Protein AF-A0A819J012-F1 (afdb_monomer_lite)

Structure (mmCIF, N/CA/C/O backbone):
data_AF-A0A819J012-F1
#
_entry.id   AF-A0A819J012-F1
#
loop_
_atom_site.group_PDB
_atom_site.id
_atom_site.type_symbol
_atom_site.label_atom_id
_atom_site.label_alt_id
_atom_site.label_comp_id
_atom_site.label_asym_id
_atom_site.label_entity_id
_atom_site.label_seq_id
_atom_site.pdbx_PDB_ins_code
_atom_site.Cartn_x
_atom_site.Cartn_y
_atom_site.Cartn_z
_atom_site.occupancy
_atom_site.B_iso_or_equiv
_atom_site.auth_seq_id
_atom_site.auth_comp_id
_atom_site.auth_asym_id
_atom_site.auth_atom_id
_atom_site.pdbx_PDB_model_num
ATOM 1 N N . MET A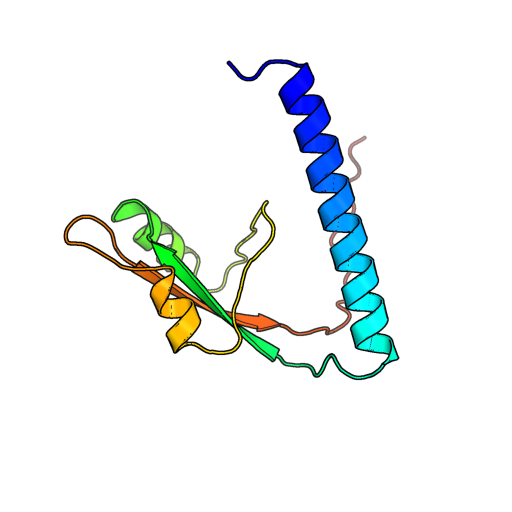 1 1 ? 21.074 18.558 5.526 1.00 52.09 1 MET A N 1
ATOM 2 C CA . MET A 1 1 ? 21.021 17.887 6.840 1.00 52.09 1 MET A CA 1
ATOM 3 C C . MET A 1 1 ? 19.678 18.272 7.429 1.00 52.09 1 MET A C 1
ATOM 5 O O . MET A 1 1 ? 19.432 19.466 7.501 1.00 52.09 1 MET A O 1
ATOM 9 N N . LEU A 1 2 ? 18.777 17.315 7.673 1.00 66.75 2 LEU A N 1
ATOM 10 C CA . LEU A 1 2 ? 17.500 17.604 8.340 1.00 66.75 2 LEU A CA 1
ATOM 11 C C . LEU A 1 2 ? 17.818 18.135 9.741 1.00 66.75 2 LEU A C 1
ATOM 13 O O . LEU A 1 2 ? 18.657 17.545 10.425 1.00 66.75 2 LEU A O 1
ATOM 17 N N . ASP A 1 3 ? 17.226 19.262 10.121 1.00 82.12 3 ASP A N 1
ATOM 18 C CA . ASP A 1 3 ? 17.375 19.792 11.473 1.00 82.12 3 ASP A CA 1
ATOM 19 C C . ASP A 1 3 ? 16.603 18.917 12.480 1.00 82.12 3 ASP A C 1
ATOM 21 O O . ASP A 1 3 ? 15.734 18.114 12.121 1.00 82.12 3 ASP A O 1
ATOM 25 N N . SER A 1 4 ? 16.986 19.005 13.755 1.00 75.69 4 SER A N 1
ATOM 26 C CA . SER A 1 4 ? 16.383 18.184 14.811 1.00 75.69 4 SER A CA 1
ATOM 27 C C . SER A 1 4 ? 14.887 18.466 14.970 1.00 75.69 4 SER A C 1
ATOM 29 O O . SER A 1 4 ? 14.129 17.554 15.298 1.00 75.69 4 SER A O 1
ATOM 31 N N . ASP A 1 5 ? 14.463 19.701 14.716 1.00 77.25 5 ASP A N 1
ATOM 32 C CA . ASP A 1 5 ? 13.079 20.138 14.888 1.00 77.25 5 ASP A CA 1
ATOM 33 C C . ASP A 1 5 ? 12.176 19.522 13.806 1.00 77.25 5 ASP A C 1
ATOM 35 O O . ASP A 1 5 ? 11.144 18.932 14.122 1.00 77.25 5 ASP A O 1
ATOM 39 N N . THR A 1 6 ? 12.634 19.488 12.552 1.00 79.75 6 THR A N 1
ATOM 40 C CA . THR A 1 6 ? 11.967 18.823 11.423 1.00 79.75 6 THR A CA 1
ATOM 41 C C . THR A 1 6 ? 11.809 17.325 11.682 1.00 79.75 6 THR A C 1
ATOM 43 O O . THR A 1 6 ? 10.784 16.735 11.341 1.00 79.75 6 THR A O 1
ATOM 46 N N . ILE A 1 7 ? 12.801 16.676 12.305 1.00 80.31 7 ILE A N 1
ATOM 47 C CA . ILE A 1 7 ? 12.710 15.248 12.658 1.00 80.31 7 ILE A CA 1
ATOM 48 C C . ILE A 1 7 ? 11.613 15.017 13.708 1.00 80.31 7 ILE A C 1
ATOM 50 O O . ILE A 1 7 ? 10.849 14.053 13.597 1.00 80.31 7 ILE A O 1
ATOM 54 N N . VAL A 1 8 ? 11.513 15.893 14.711 1.00 80.94 8 VAL A N 1
ATOM 55 C CA . VAL A 1 8 ? 10.495 15.807 15.772 1.00 80.94 8 VAL A CA 1
ATOM 56 C C . VAL A 1 8 ? 9.089 16.064 15.221 1.00 80.94 8 VAL A C 1
ATOM 58 O O . VAL A 1 8 ? 8.148 15.332 15.555 1.00 80.94 8 VAL A O 1
ATOM 61 N N . GLU A 1 9 ? 8.935 17.048 14.338 1.00 85.25 9 GLU A N 1
ATOM 62 C CA . GLU A 1 9 ? 7.667 17.329 13.659 1.00 85.25 9 GLU A CA 1
ATOM 63 C C . GLU A 1 9 ? 7.238 16.157 12.772 1.00 85.25 9 GLU A C 1
ATOM 65 O O . GLU A 1 9 ? 6.099 15.691 12.859 1.00 85.25 9 GLU A O 1
ATOM 70 N N . PHE A 1 10 ? 8.164 15.596 11.989 1.00 87.44 10 PHE A N 1
ATOM 71 C CA . PHE A 1 10 ? 7.878 14.447 11.134 1.00 87.44 10 PHE A CA 1
ATOM 72 C C . PHE A 1 10 ? 7.483 13.208 11.945 1.00 87.44 10 PHE A C 1
ATOM 74 O O . PHE A 1 10 ? 6.549 12.493 11.576 1.00 87.44 10 PHE A O 1
ATOM 81 N N . HIS A 1 11 ? 8.141 12.964 13.082 1.00 88.94 11 HIS A N 1
ATOM 82 C CA . HIS A 1 11 ? 7.753 11.889 13.996 1.00 88.94 11 HIS A CA 1
ATOM 83 C C . HIS A 1 11 ? 6.310 12.057 14.487 1.00 88.94 11 HIS A C 1
ATOM 85 O O . HIS A 1 11 ? 5.522 11.106 14.449 1.00 88.94 11 HIS A O 1
ATOM 91 N N . SER A 1 12 ? 5.963 13.268 14.923 1.00 91.25 12 SER A N 1
ATOM 92 C CA . SER A 1 12 ? 4.620 13.590 15.409 1.00 91.25 12 SER A CA 1
ATOM 93 C C . SER A 1 12 ? 3.575 13.392 14.311 1.00 91.25 12 SER A C 1
ATOM 95 O O . SER A 1 12 ? 2.551 12.753 14.549 1.00 91.25 12 SER A O 1
ATOM 97 N N . PHE A 1 13 ? 3.881 13.832 13.090 1.00 93.25 13 PHE A N 1
ATOM 98 C CA . PHE A 1 13 ? 3.032 13.639 11.918 1.00 93.25 13 PHE A CA 1
ATOM 99 C C . PHE A 1 13 ? 2.805 12.156 11.587 1.00 93.25 13 PHE A C 1
ATOM 101 O O . PHE A 1 13 ? 1.666 11.717 11.442 1.00 93.25 13 PHE A O 1
ATOM 108 N N . VAL A 1 14 ? 3.866 11.343 11.525 1.00 93.62 14 VAL A N 1
ATOM 109 C CA . VAL A 1 14 ? 3.748 9.898 11.247 1.00 93.62 14 VAL A CA 1
ATOM 110 C C . VAL A 1 14 ? 2.904 9.194 12.314 1.00 93.62 14 VAL A C 1
ATOM 112 O O . VAL A 1 14 ? 2.092 8.322 11.990 1.00 93.62 14 VAL A O 1
ATOM 115 N N . LYS A 1 15 ? 3.070 9.573 13.587 1.00 94.88 15 LYS A N 1
ATOM 116 C CA . LYS A 1 15 ? 2.279 9.030 14.698 1.00 94.88 15 LYS A CA 1
ATOM 117 C C . LYS A 1 15 ? 0.798 9.388 14.568 1.00 94.88 15 LYS A C 1
ATOM 119 O O . LYS A 1 15 ? -0.049 8.525 14.811 1.00 94.88 15 LYS A O 1
ATOM 124 N N . ASP A 1 16 ? 0.499 10.624 14.190 1.00 96.38 16 ASP A N 1
ATOM 125 C CA . ASP A 1 16 ? -0.866 11.101 13.992 1.00 96.38 16 ASP A CA 1
ATOM 126 C C . ASP A 1 16 ? -1.553 10.367 12.828 1.00 96.38 16 ASP A C 1
ATOM 128 O O . ASP A 1 16 ? -2.585 9.726 13.028 1.00 96.38 16 ASP A O 1
ATOM 132 N N . VAL A 1 17 ? -0.907 10.296 11.657 1.00 96.25 17 VAL A N 1
ATOM 133 C CA . VAL A 1 17 ? -1.414 9.544 10.492 1.00 96.25 17 VAL A CA 1
ATOM 134 C C . VAL A 1 17 ? -1.694 8.080 10.846 1.00 96.25 17 VAL A C 1
ATOM 136 O O . VAL A 1 17 ? -2.764 7.556 10.544 1.00 96.25 17 VAL A O 1
ATOM 139 N N . ASN A 1 18 ? -0.769 7.413 11.543 1.00 95.44 18 ASN A N 1
ATOM 140 C CA . ASN A 1 18 ? -0.971 6.035 11.999 1.00 95.44 18 ASN A CA 1
ATOM 141 C C . ASN A 1 18 ? -2.180 5.892 12.936 1.00 95.44 18 ASN A C 1
ATOM 143 O O . ASN A 1 18 ? -2.890 4.889 12.883 1.00 95.44 18 ASN A O 1
ATOM 147 N N . THR A 1 19 ? -2.400 6.872 13.813 1.00 97.12 19 THR A N 1
ATOM 148 C CA . THR A 1 19 ? -3.523 6.862 14.757 1.00 97.12 19 THR A CA 1
ATOM 149 C C . THR A 1 19 ? -4.847 7.001 14.010 1.00 97.12 19 THR A C 1
ATOM 151 O O . THR A 1 19 ? -5.748 6.190 14.217 1.00 97.12 19 THR A O 1
ATOM 154 N N . GLN A 1 20 ? -4.932 7.948 13.075 1.00 97.50 20 GLN A N 1
ATOM 155 C CA . GLN A 1 20 ? -6.127 8.171 12.260 1.00 97.50 20 GLN A CA 1
ATOM 156 C C . GLN A 1 20 ? -6.464 6.963 11.378 1.00 97.50 20 GLN A C 1
ATOM 158 O O . GLN A 1 20 ? -7.622 6.560 11.307 1.00 97.50 20 GLN A O 1
ATOM 163 N N . LEU A 1 21 ? -5.464 6.328 10.756 1.00 95.06 21 LEU A N 1
ATOM 164 C CA . LEU A 1 21 ? -5.681 5.131 9.936 1.00 95.06 21 LEU A CA 1
ATOM 165 C C . LEU A 1 21 ? -6.238 3.953 10.748 1.00 95.06 21 LEU A C 1
ATOM 167 O O . LEU A 1 21 ? -7.106 3.231 10.259 1.00 95.06 21 LEU A O 1
ATOM 171 N N . LYS A 1 22 ? -5.768 3.756 11.988 1.00 94.44 22 LYS A N 1
ATOM 172 C CA . LYS A 1 22 ? -6.283 2.702 12.878 1.00 94.44 22 LYS A CA 1
ATOM 173 C C . LYS A 1 22 ? -7.728 2.953 13.285 1.00 94.44 22 LYS A C 1
ATOM 175 O O . LYS A 1 22 ? -8.522 2.016 13.274 1.00 94.44 22 LYS A O 1
ATOM 180 N N . GLU A 1 23 ? -8.050 4.197 13.625 1.00 96.44 23 GLU A N 1
ATOM 181 C CA . GLU A 1 23 ? -9.408 4.590 13.996 1.00 96.44 23 GLU A CA 1
ATOM 182 C C . GLU A 1 23 ? -10.372 4.401 12.820 1.00 96.44 23 GLU A C 1
ATOM 184 O O . GLU A 1 23 ? -11.39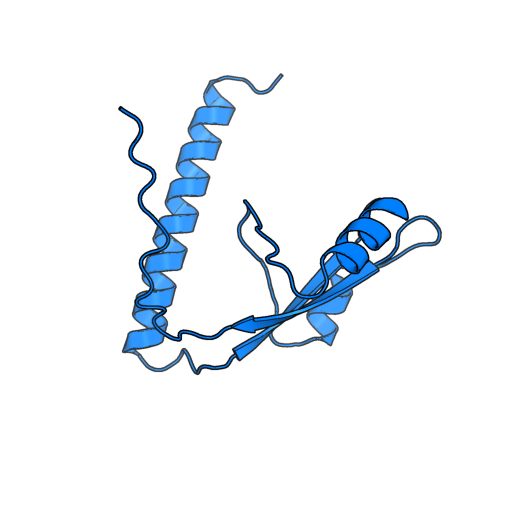0 3.730 12.963 1.00 96.44 23 GLU A O 1
ATOM 189 N N . LEU A 1 24 ? -10.007 4.882 11.626 1.00 95.19 24 LEU A N 1
ATOM 190 C CA . LEU A 1 24 ? -10.808 4.692 10.415 1.00 95.19 24 LEU A CA 1
ATOM 191 C C . LEU A 1 24 ? -11.007 3.211 10.087 1.00 95.19 24 LEU A C 1
ATOM 193 O O . LEU A 1 24 ? -12.124 2.798 9.800 1.00 95.19 24 LEU A O 1
ATOM 197 N N . HIS A 1 25 ? -9.959 2.390 10.178 1.00 91.31 25 HIS A N 1
ATOM 198 C CA . HIS A 1 25 ? -10.087 0.952 9.947 1.00 91.31 25 HIS A CA 1
ATOM 199 C C . HIS A 1 25 ? -11.046 0.285 10.949 1.00 91.31 25 HIS A C 1
ATOM 201 O O . HIS A 1 25 ? -11.864 -0.550 10.560 1.00 91.31 25 HIS A O 1
ATOM 207 N N . PHE A 1 26 ? -10.972 0.657 12.232 1.00 92.12 26 PHE A N 1
ATOM 208 C CA . PHE A 1 26 ? -11.886 0.156 13.259 1.00 92.12 26 PHE A CA 1
ATOM 209 C C . PHE A 1 26 ? -13.337 0.568 12.977 1.00 92.12 26 PHE A C 1
ATOM 211 O O . PHE A 1 26 ? -14.233 -0.276 13.028 1.00 92.12 26 PHE A O 1
ATOM 218 N N . GLN A 1 27 ? -13.563 1.833 12.620 1.00 95.00 27 GLN A N 1
ATOM 219 C CA . GLN A 1 27 ? -14.882 2.353 12.253 1.00 95.00 27 GLN A CA 1
ATOM 220 C C . GLN A 1 27 ? -15.453 1.621 11.036 1.00 95.00 27 GLN A C 1
ATOM 222 O O . GLN A 1 27 ? -16.545 1.067 11.134 1.00 95.00 27 GLN A O 1
ATOM 227 N N . GLN A 1 28 ? -14.672 1.514 9.956 1.00 91.56 28 GLN A N 1
ATOM 228 C CA . GLN A 1 28 ? -15.081 0.855 8.713 1.00 91.56 28 GLN A CA 1
ATOM 229 C C . GLN A 1 28 ? -15.400 -0.635 8.900 1.00 91.56 28 GLN A C 1
ATOM 231 O O . GLN A 1 28 ? -16.208 -1.220 8.177 1.00 91.56 28 GLN A O 1
ATOM 236 N N . ARG A 1 29 ? -14.755 -1.289 9.873 1.00 88.31 29 ARG A N 1
ATOM 237 C CA . ARG A 1 29 ? -15.113 -2.657 10.258 1.00 88.31 29 ARG A CA 1
ATOM 238 C C . ARG A 1 29 ? -16.441 -2.728 10.995 1.00 88.31 29 ARG A C 1
ATOM 240 O O . ARG A 1 29 ? -17.227 -3.630 10.724 1.00 88.31 29 ARG A O 1
ATOM 247 N N . ASN A 1 30 ? -16.666 -1.828 11.945 1.00 90.00 30 ASN A N 1
ATOM 248 C CA . ASN A 1 30 ? -17.845 -1.876 12.804 1.00 90.00 30 ASN A CA 1
ATOM 249 C C . ASN A 1 30 ? -19.117 -1.409 12.092 1.00 90.00 30 ASN A C 1
ATOM 251 O O . ASN A 1 30 ? -20.193 -1.921 12.388 1.00 90.00 30 ASN A O 1
ATOM 255 N N . ASP A 1 31 ? -19.003 -0.459 11.165 1.00 94.00 31 ASP A N 1
ATOM 256 C CA . ASP A 1 31 ? -20.127 0.020 10.355 1.00 94.00 31 ASP A CA 1
ATOM 257 C C . ASP A 1 31 ? -20.405 -0.859 9.117 1.00 94.00 31 ASP A C 1
ATOM 259 O O . ASP A 1 31 ? -21.408 -0.665 8.430 1.00 94.00 31 ASP A O 1
ATOM 263 N N . GLY A 1 32 ? -19.546 -1.852 8.855 1.00 86.56 32 GLY A N 1
ATOM 264 C CA . GLY A 1 32 ? -19.683 -2.805 7.754 1.00 86.56 32 GLY A CA 1
ATOM 265 C C . GLY A 1 32 ? -19.298 -2.256 6.378 1.00 86.56 32 GLY A C 1
ATOM 266 O O . GLY A 1 32 ? -19.520 -2.937 5.377 1.00 86.56 32 GLY A 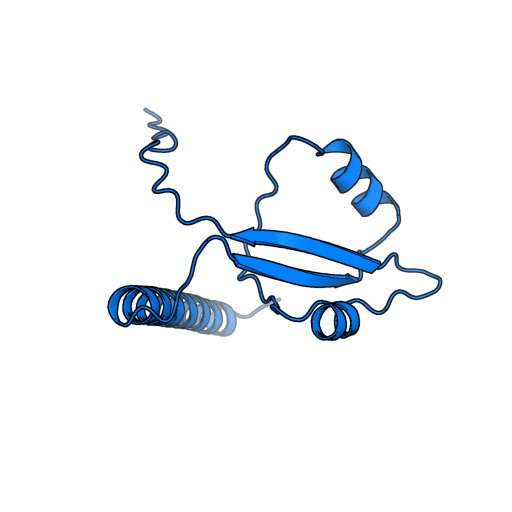O 1
ATOM 267 N N . THR A 1 33 ? -18.718 -1.056 6.294 1.00 89.94 33 THR A N 1
ATOM 268 C CA . THR A 1 33 ? -18.255 -0.477 5.022 1.00 89.94 33 THR A CA 1
ATOM 269 C C . THR A 1 33 ? -16.994 -1.162 4.487 1.00 89.94 33 THR A C 1
ATOM 271 O O . THR A 1 33 ? -16.764 -1.165 3.275 1.00 89.94 33 THR A O 1
ATOM 274 N N . LEU A 1 34 ? -16.194 -1.796 5.353 1.00 87.31 34 LEU A N 1
ATOM 275 C CA . LEU A 1 34 ? -15.041 -2.601 4.955 1.00 87.31 34 LEU A CA 1
ATOM 276 C C . LEU A 1 34 ? -15.464 -4.021 4.559 1.00 87.31 34 LEU A C 1
ATOM 278 O O . LEU A 1 34 ? -15.627 -4.901 5.406 1.00 87.31 34 LEU A O 1
ATOM 282 N N . VAL A 1 35 ? -15.552 -4.266 3.253 1.00 87.88 35 VAL A N 1
ATOM 283 C CA . VAL A 1 35 ? -15.771 -5.604 2.688 1.00 87.88 35 VAL A CA 1
ATOM 284 C C . VAL A 1 35 ? -14.437 -6.199 2.254 1.00 87.88 35 VAL A C 1
ATOM 286 O O . VAL A 1 35 ? -13.689 -5.577 1.501 1.00 87.88 35 VAL A O 1
ATOM 289 N N . LEU A 1 36 ? -14.141 -7.412 2.724 1.00 88.31 36 LEU A N 1
ATOM 290 C CA . LEU A 1 36 ? -12.913 -8.138 2.402 1.00 88.31 36 LEU A CA 1
ATOM 291 C C . LEU A 1 36 ? -13.227 -9.546 1.868 1.00 88.31 36 LEU A C 1
ATOM 293 O O . LEU A 1 36 ? -14.225 -10.130 2.297 1.00 88.31 36 LEU A O 1
ATOM 297 N N . PRO A 1 37 ? -12.381 -10.127 0.992 1.00 91.62 37 PRO A N 1
ATOM 298 C CA . PRO A 1 37 ? -11.151 -9.557 0.423 1.00 91.62 37 PRO A CA 1
ATOM 299 C C . PRO A 1 37 ? -11.388 -8.310 -0.434 1.00 91.62 37 PRO A C 1
ATOM 301 O O . PRO A 1 37 ? -12.401 -8.217 -1.122 1.00 91.62 37 PRO A O 1
ATOM 304 N N . LEU A 1 38 ? -10.433 -7.377 -0.416 1.00 91.56 38 LEU A N 1
ATOM 305 C CA . LEU A 1 38 ? -10.446 -6.195 -1.281 1.00 91.56 38 LEU A CA 1
ATOM 306 C C . LEU A 1 38 ? -9.197 -6.168 -2.156 1.00 91.56 38 LEU A C 1
ATOM 308 O O . LEU A 1 38 ? -8.078 -6.187 -1.647 1.00 91.56 38 LEU A O 1
ATOM 312 N N . THR A 1 39 ? -9.387 -6.058 -3.466 1.00 94.62 39 THR A N 1
ATOM 313 C CA . THR A 1 39 ? -8.286 -5.799 -4.397 1.00 94.62 39 THR A CA 1
ATOM 314 C C . THR A 1 39 ? -8.083 -4.300 -4.553 1.00 94.62 39 THR A C 1
ATOM 316 O O . THR A 1 39 ? -9.015 -3.559 -4.868 1.00 94.62 39 THR A O 1
ATOM 319 N N . VAL A 1 40 ? -6.847 -3.859 -4.345 1.00 95.38 40 VAL A N 1
ATOM 320 C CA . VAL A 1 40 ? -6.415 -2.479 -4.552 1.00 95.38 40 VAL A CA 1
ATOM 321 C C . VAL A 1 40 ? -5.188 -2.437 -5.451 1.00 95.38 40 VAL A C 1
ATOM 323 O O . VAL A 1 40 ? -4.424 -3.397 -5.555 1.00 95.38 40 VAL A O 1
ATOM 326 N N . TYR A 1 41 ? -4.991 -1.295 -6.089 1.00 95.94 41 TYR A N 1
ATOM 327 C CA . TYR A 1 41 ? -3.953 -1.059 -7.073 1.00 95.94 41 TYR A CA 1
ATOM 328 C C . TYR A 1 41 ? -3.054 0.091 -6.638 1.00 95.94 41 TYR A C 1
ATOM 330 O O . TYR A 1 41 ? -3.522 1.102 -6.109 1.00 95.94 41 TYR A O 1
ATOM 338 N N . ARG A 1 42 ? -1.754 -0.036 -6.897 1.00 92.56 42 ARG A N 1
ATOM 339 C CA . ARG A 1 42 ? -0.775 1.034 -6.684 1.00 92.56 42 ARG A CA 1
ATOM 340 C C . ARG A 1 42 ? 0.130 1.160 -7.897 1.00 92.56 42 ARG A C 1
ATOM 342 O O . ARG A 1 42 ? 0.881 0.234 -8.196 1.00 92.56 42 ARG A O 1
ATOM 349 N N . GLY A 1 43 ? 0.081 2.317 -8.549 1.00 90.50 43 GLY A N 1
ATOM 350 C CA . GLY A 1 43 ? 1.090 2.721 -9.520 1.00 90.50 43 GLY A CA 1
ATOM 351 C C . GLY A 1 43 ? 2.341 3.236 -8.842 1.00 90.50 43 GLY A C 1
ATOM 352 O O . GLY A 1 43 ? 2.276 3.933 -7.828 1.00 90.50 43 GLY A O 1
ATOM 353 N N . GLN A 1 44 ? 3.483 2.845 -9.393 1.00 86.50 44 GLN A N 1
ATOM 354 C CA . GLN A 1 44 ? 4.776 3.335 -8.963 1.00 86.50 44 GLN A CA 1
ATOM 355 C C . GLN A 1 44 ? 5.744 3.348 -10.141 1.00 86.50 44 GLN A C 1
ATOM 357 O O . GLN A 1 44 ? 6.004 2.325 -10.773 1.00 86.50 44 GLN A O 1
ATOM 362 N N . THR A 1 45 ? 6.340 4.507 -10.391 1.00 83.50 45 THR A N 1
ATOM 363 C CA . THR A 1 45 ? 7.502 4.613 -11.270 1.00 83.50 45 THR A CA 1
ATOM 364 C C . THR A 1 45 ? 8.703 4.012 -10.536 1.00 83.50 45 THR A C 1
ATOM 366 O O . THR A 1 45 ? 9.156 4.538 -9.516 1.00 83.50 45 THR A O 1
ATOM 369 N N . THR A 1 46 ? 9.177 2.849 -10.989 1.00 70.12 46 THR A N 1
ATOM 370 C CA . THR A 1 46 ? 10.362 2.192 -10.420 1.00 70.12 46 THR A CA 1
ATOM 371 C C . THR A 1 46 ? 11.643 2.829 -10.940 1.00 70.12 46 THR A C 1
ATOM 373 O O . THR A 1 46 ? 11.755 3.226 -12.100 1.00 70.12 46 THR A O 1
ATOM 376 N N . TRP A 1 47 ? 12.625 2.892 -10.049 1.00 67.81 47 TRP A N 1
ATOM 377 C CA . TRP A 1 47 ? 13.918 3.513 -10.269 1.00 67.81 47 TRP A CA 1
ATOM 378 C C . TRP A 1 47 ? 14.860 2.437 -10.831 1.00 67.81 47 TRP A C 1
ATOM 380 O O . TRP A 1 47 ? 15.091 1.425 -10.191 1.00 67.81 47 TRP A O 1
ATOM 390 N N . GLY A 1 48 ? 15.371 2.613 -12.052 1.00 69.75 48 GLY A N 1
ATOM 391 C CA . GLY A 1 48 ? 16.379 1.732 -12.662 1.00 69.75 48 GLY A CA 1
ATOM 392 C C . GLY A 1 48 ? 15.956 0.281 -12.988 1.00 69.75 48 GLY A C 1
ATOM 393 O O . GLY A 1 48 ? 15.129 -0.356 -12.340 1.00 69.75 48 GLY A O 1
ATOM 394 N N . LYS A 1 49 ? 16.587 -0.307 -14.013 1.00 73.44 49 LYS A N 1
ATOM 395 C CA . LYS A 1 49 ? 16.320 -1.696 -14.452 1.00 73.44 49 LYS A CA 1
ATOM 396 C C . LYS A 1 49 ? 16.657 -2.758 -13.393 1.00 73.44 49 LYS A C 1
ATOM 398 O O . LYS A 1 49 ? 16.135 -3.871 -13.461 1.00 73.44 49 LYS A O 1
ATOM 403 N N . ASP A 1 50 ? 17.528 -2.447 -12.437 1.00 81.69 50 ASP A N 1
ATOM 404 C CA . ASP A 1 50 ? 17.986 -3.412 -11.435 1.00 81.69 50 ASP A CA 1
ATOM 405 C C . ASP A 1 50 ? 16.985 -3.627 -10.298 1.00 81.69 50 ASP A C 1
ATOM 407 O O . ASP A 1 50 ? 16.899 -4.738 -9.772 1.00 81.69 50 ASP A O 1
ATOM 411 N N . ASP A 1 51 ? 16.153 -2.637 -9.971 1.00 78.38 51 ASP A N 1
ATOM 412 C CA . ASP A 1 51 ? 15.120 -2.817 -8.948 1.00 78.38 51 ASP A CA 1
ATOM 413 C C . ASP A 1 51 ? 13.999 -3.740 -9.443 1.00 78.38 51 ASP A C 1
ATOM 415 O O . ASP A 1 51 ? 13.539 -4.610 -8.702 1.00 78.38 51 ASP A O 1
ATOM 419 N N . ILE A 1 52 ? 13.667 -3.686 -10.738 1.00 80.38 52 ILE A N 1
ATOM 420 C CA . ILE A 1 52 ? 12.773 -4.667 -11.374 1.00 80.38 52 ILE A CA 1
ATOM 421 C C . ILE A 1 52 ? 13.328 -6.090 -11.258 1.00 80.38 52 ILE A C 1
ATOM 423 O O . ILE A 1 52 ? 12.576 -7.027 -10.978 1.00 80.38 52 ILE A O 1
ATOM 427 N N . LYS A 1 53 ? 14.641 -6.281 -11.450 1.00 84.31 53 LYS A N 1
ATOM 428 C CA . LYS A 1 53 ? 15.266 -7.605 -11.303 1.00 84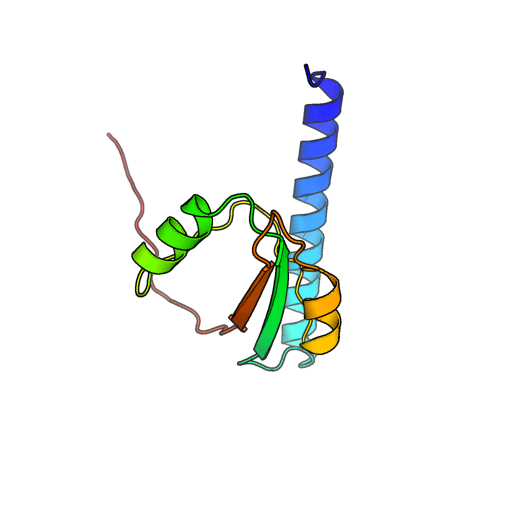.31 53 LYS A CA 1
ATOM 429 C C . LYS A 1 53 ? 15.152 -8.113 -9.869 1.00 84.31 53 LYS A C 1
ATOM 431 O O . LYS A 1 53 ? 14.820 -9.280 -9.683 1.00 84.31 53 LYS A O 1
ATOM 436 N N . LYS A 1 54 ? 15.368 -7.251 -8.868 1.00 84.38 54 LYS A N 1
ATOM 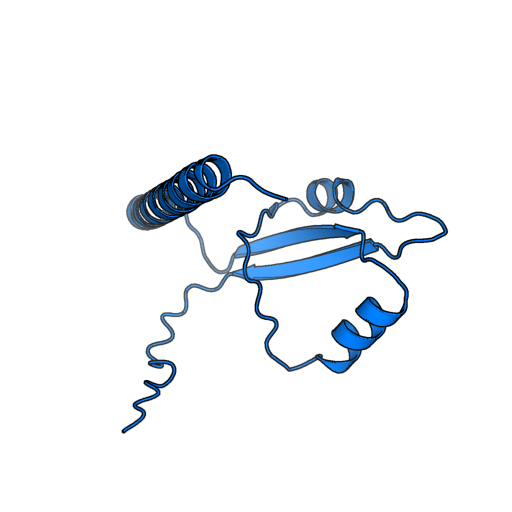437 C CA . LYS A 1 54 ? 15.196 -7.615 -7.452 1.00 84.38 54 LYS A CA 1
ATOM 438 C C . LYS A 1 54 ? 13.754 -8.011 -7.152 1.00 84.38 54 LYS A C 1
ATOM 440 O O . LYS A 1 54 ? 13.542 -9.028 -6.502 1.00 84.38 54 LYS A O 1
ATOM 445 N N . ILE A 1 55 ? 12.766 -7.264 -7.650 1.00 82.31 55 ILE A N 1
ATOM 446 C CA . ILE A 1 55 ? 11.346 -7.603 -7.459 1.00 82.31 55 ILE A CA 1
ATOM 447 C C . ILE A 1 55 ? 11.038 -8.972 -8.080 1.00 82.31 55 ILE A C 1
ATOM 449 O O . ILE A 1 55 ? 10.451 -9.825 -7.421 1.00 82.31 55 ILE A O 1
ATOM 453 N N . ARG A 1 56 ? 11.499 -9.227 -9.313 1.00 84.12 56 ARG A N 1
ATOM 454 C CA . ARG A 1 56 ? 11.314 -10.525 -9.986 1.00 84.12 56 ARG A CA 1
ATOM 455 C C . ARG A 1 56 ? 12.004 -11.680 -9.260 1.00 84.12 56 ARG A C 1
ATOM 457 O O . ARG A 1 56 ? 11.443 -12.767 -9.187 1.00 84.12 56 ARG A O 1
ATOM 464 N N . ALA A 1 57 ? 13.195 -11.457 -8.709 1.00 88.12 57 ALA A N 1
ATOM 465 C CA . ALA A 1 57 ? 13.910 -12.471 -7.935 1.00 88.12 57 ALA A CA 1
ATOM 466 C C . ALA A 1 57 ? 13.216 -12.804 -6.599 1.00 88.12 57 ALA A C 1
ATOM 468 O O . ALA A 1 57 ? 13.426 -13.886 -6.062 1.00 88.12 57 ALA A O 1
ATOM 469 N N . ASN A 1 58 ? 12.370 -11.905 -6.084 1.00 86.12 58 ASN A N 1
ATOM 470 C CA . ASN A 1 58 ? 11.620 -12.078 -4.838 1.00 86.12 58 ASN A CA 1
ATOM 471 C C . ASN A 1 58 ? 10.201 -12.645 -5.040 1.00 86.12 58 ASN A C 1
ATOM 473 O O . ASN A 1 58 ? 9.406 -12.647 -4.101 1.00 86.12 58 ASN A O 1
ATOM 477 N N . ILE A 1 59 ? 9.851 -13.150 -6.231 1.00 87.69 59 ILE A N 1
ATOM 478 C CA . ILE A 1 59 ? 8.561 -13.833 -6.433 1.00 87.69 59 ILE A CA 1
ATOM 479 C C . ILE A 1 59 ? 8.448 -15.009 -5.446 1.00 87.69 59 ILE A C 1
ATOM 481 O O . ILE A 1 59 ? 9.400 -15.761 -5.240 1.00 87.69 59 ILE A O 1
ATOM 485 N N . GLY A 1 60 ? 7.286 -15.138 -4.801 1.00 87.31 60 GLY A N 1
ATOM 486 C CA . GLY A 1 60 ? 7.038 -16.139 -3.756 1.00 87.31 60 GLY A CA 1
ATOM 487 C C . GLY A 1 60 ? 7.567 -15.770 -2.364 1.00 87.31 60 GLY A C 1
ATOM 488 O O . GLY A 1 60 ? 7.341 -16.526 -1.423 1.00 87.31 60 GLY A O 1
ATOM 489 N N . HIS A 1 61 ? 8.230 -14.619 -2.212 1.00 86.00 61 HIS A N 1
ATOM 490 C CA . HIS A 1 61 ? 8.747 -14.120 -0.935 1.00 86.00 61 HIS A CA 1
ATOM 491 C C . HIS A 1 61 ? 7.960 -12.897 -0.437 1.00 86.00 61 HIS A C 1
ATOM 493 O O . HIS A 1 61 ? 7.126 -12.329 -1.144 1.00 86.00 61 HIS A O 1
ATOM 499 N N . LEU A 1 62 ? 8.221 -12.493 0.812 1.00 85.75 62 LEU A N 1
ATOM 500 C CA . LEU A 1 62 ? 7.586 -11.334 1.436 1.00 85.75 62 LEU A CA 1
ATOM 501 C C . LEU A 1 62 ? 8.229 -10.028 0.952 1.00 85.75 62 LEU A C 1
ATOM 503 O O . LEU A 1 62 ? 9.446 -9.863 1.024 1.00 85.75 62 LEU A O 1
ATOM 507 N N . ILE A 1 63 ? 7.396 -9.066 0.562 1.00 83.31 63 ILE A N 1
ATOM 508 C CA . ILE A 1 63 ? 7.806 -7.675 0.363 1.00 83.31 63 ILE A CA 1
ATOM 509 C C . ILE A 1 63 ? 7.372 -6.885 1.596 1.00 83.31 63 ILE A C 1
ATOM 511 O O . ILE A 1 63 ? 6.183 -6.800 1.895 1.00 83.31 63 ILE A O 1
ATOM 515 N N . SER A 1 64 ? 8.339 -6.315 2.312 1.00 82.94 64 SER A N 1
ATOM 516 C CA . SER A 1 64 ? 8.073 -5.396 3.419 1.00 82.94 64 SER A CA 1
ATOM 517 C C . SER A 1 64 ? 8.193 -3.958 2.932 1.00 82.94 64 SER A C 1
ATOM 519 O O . SER A 1 64 ? 9.155 -3.610 2.246 1.00 82.94 64 SER A O 1
ATOM 521 N N . MET A 1 65 ? 7.222 -3.123 3.292 1.00 81.00 65 MET A N 1
ATOM 522 C CA . MET A 1 65 ? 7.237 -1.692 3.012 1.00 81.00 65 MET A CA 1
ATOM 523 C C . MET A 1 65 ? 7.226 -0.937 4.339 1.00 81.00 65 MET A C 1
ATOM 525 O O . MET A 1 65 ? 6.386 -1.188 5.198 1.00 81.00 65 MET A O 1
ATOM 529 N N . ASN A 1 66 ? 8.180 -0.024 4.515 1.00 83.50 66 ASN A N 1
ATOM 530 C CA . ASN A 1 66 ? 8.349 0.783 5.728 1.00 83.50 66 ASN A CA 1
ATOM 531 C C . ASN A 1 66 ? 7.628 2.142 5.646 1.00 83.50 66 ASN A C 1
ATOM 533 O O . ASN A 1 66 ? 7.939 3.061 6.400 1.00 83.50 66 ASN A O 1
ATOM 537 N N . THR A 1 67 ? 6.686 2.272 4.716 1.00 86.56 67 THR A N 1
ATOM 538 C CA . THR A 1 67 ? 5.899 3.479 4.461 1.00 86.56 67 THR A CA 1
ATOM 539 C C . THR A 1 67 ? 4.415 3.137 4.415 1.00 86.56 67 THR A C 1
ATOM 541 O O . THR A 1 67 ? 4.030 1.982 4.222 1.00 86.56 67 THR A O 1
ATOM 544 N N . PHE A 1 68 ? 3.560 4.147 4.582 1.00 91.06 68 PHE A N 1
ATOM 545 C CA . PHE A 1 68 ? 2.129 3.977 4.357 1.00 91.06 68 PHE A CA 1
ATOM 546 C C . PHE A 1 68 ? 1.841 3.741 2.872 1.00 91.06 68 PHE A C 1
ATOM 548 O O . PHE A 1 68 ? 2.366 4.436 1.996 1.00 91.06 68 PHE A O 1
ATOM 555 N N . LEU A 1 69 ? 0.964 2.778 2.591 1.00 91.50 69 LEU A N 1
ATOM 556 C CA . LEU A 1 69 ? 0.556 2.453 1.233 1.00 91.50 69 LEU A CA 1
ATOM 557 C C . LEU A 1 69 ? -0.663 3.268 0.820 1.00 91.50 69 LEU A C 1
ATOM 559 O O . LEU A 1 69 ? -1.775 3.024 1.275 1.00 91.50 69 LEU A O 1
ATOM 563 N N . SER A 1 70 ? -0.448 4.197 -0.107 1.00 93.38 70 SER A N 1
ATOM 564 C CA . SER A 1 70 ? -1.538 4.792 -0.881 1.00 93.38 70 SER A CA 1
ATOM 565 C C . SER A 1 70 ? -1.886 3.880 -2.055 1.00 93.38 70 SER A C 1
ATOM 567 O O . SER A 1 70 ? -0.986 3.443 -2.787 1.00 93.38 70 SER A O 1
ATOM 569 N N . THR A 1 71 ? -3.171 3.560 -2.192 1.00 95.12 71 THR A N 1
ATOM 570 C CA . THR A 1 71 ? -3.715 2.624 -3.183 1.00 95.12 71 THR A CA 1
ATOM 571 C C . THR A 1 71 ? -5.079 3.112 -3.674 1.00 95.12 71 THR A C 1
ATOM 573 O O . THR A 1 71 ? -5.691 3.987 -3.061 1.00 95.12 71 THR A O 1
ATOM 576 N N . ASN A 1 72 ? -5.559 2.559 -4.785 1.00 95.62 72 ASN A N 1
ATOM 577 C CA . ASN A 1 72 ? -6.880 2.844 -5.330 1.00 95.62 72 ASN A CA 1
ATOM 578 C C . ASN A 1 72 ? -7.581 1.545 -5.742 1.00 95.62 72 ASN A C 1
ATOM 580 O O . ASN A 1 72 ? -6.942 0.642 -6.270 1.00 95.62 72 ASN A O 1
ATOM 584 N N . THR A 1 73 ? -8.892 1.438 -5.542 1.00 94.75 73 THR A N 1
ATOM 585 C CA . THR A 1 73 ? -9.680 0.290 -6.028 1.00 94.75 73 THR A CA 1
ATOM 586 C C . THR A 1 73 ? -9.886 0.331 -7.543 1.00 94.75 73 THR A C 1
ATOM 588 O O . THR A 1 73 ? -10.078 -0.705 -8.174 1.00 94.75 73 THR A O 1
ATOM 591 N N . ASN A 1 74 ? -9.801 1.514 -8.155 1.00 95.88 74 ASN A N 1
ATOM 592 C CA . ASN A 1 74 ? -9.825 1.688 -9.596 1.00 95.88 74 ASN A CA 1
ATOM 593 C C . ASN A 1 74 ? -8.406 1.596 -10.169 1.00 95.88 74 ASN A C 1
ATOM 595 O O . ASN A 1 74 ? -7.569 2.484 -9.978 1.00 95.88 74 ASN A O 1
ATOM 599 N N . ARG A 1 75 ? -8.165 0.533 -10.939 1.00 94.56 75 ARG A N 1
ATOM 600 C CA . ARG A 1 75 ? -6.887 0.284 -11.606 1.00 94.56 75 ARG A CA 1
ATOM 601 C C . ARG A 1 75 ? -6.443 1.434 -12.514 1.00 94.56 75 ARG A C 1
ATOM 603 O O . ARG A 1 75 ? -5.279 1.810 -12.464 1.00 94.56 75 ARG A O 1
ATOM 610 N N . VAL A 1 76 ? -7.355 2.019 -13.293 1.00 93.81 76 VAL A N 1
ATOM 611 C CA . VAL A 1 76 ? -7.032 3.113 -14.229 1.00 93.81 76 VAL A CA 1
ATOM 612 C C . VAL A 1 76 ? -6.535 4.338 -13.467 1.00 93.81 76 VAL A C 1
ATOM 614 O O . VAL A 1 76 ? -5.582 4.986 -13.885 1.00 93.81 76 VAL A O 1
ATOM 617 N N . VAL A 1 77 ? -7.137 4.633 -12.312 1.00 94.44 77 VAL A N 1
ATOM 618 C CA . VAL A 1 77 ? -6.683 5.733 -11.450 1.00 94.44 77 VAL A CA 1
ATOM 619 C C . VAL A 1 77 ? -5.308 5.427 -10.867 1.00 94.44 77 VAL A C 1
ATOM 621 O O . VAL A 1 77 ? -4.448 6.300 -10.863 1.00 94.44 77 VAL A O 1
ATOM 624 N N . ALA A 1 78 ? -5.062 4.192 -10.424 1.00 92.44 78 ALA A N 1
ATOM 625 C CA . ALA A 1 78 ? -3.747 3.797 -9.926 1.00 92.44 78 ALA A CA 1
ATOM 626 C C . ALA A 1 78 ? -2.650 3.894 -11.003 1.00 92.44 78 ALA A C 1
ATOM 628 O O . ALA A 1 78 ? -1.539 4.319 -10.691 1.00 92.44 78 ALA A O 1
ATOM 629 N N . GLU A 1 79 ? -2.960 3.557 -12.257 1.00 90.31 79 GLU A N 1
ATOM 630 C CA . GLU A 1 79 ? -2.035 3.652 -13.396 1.00 90.31 79 GLU A CA 1
ATOM 631 C C . GLU A 1 79 ? -1.548 5.084 -13.654 1.00 90.31 79 GLU A C 1
ATOM 633 O O . GLU A 1 79 ? -0.384 5.274 -14.009 1.00 90.31 79 GLU A O 1
ATOM 638 N N . MET A 1 80 ? -2.367 6.101 -13.364 1.00 90.75 80 MET A N 1
ATOM 639 C CA . MET A 1 80 ? -1.960 7.509 -13.487 1.00 90.75 80 MET A CA 1
ATOM 640 C C . MET A 1 80 ? -0.800 7.894 -12.554 1.00 90.75 80 MET A C 1
ATOM 642 O O . MET A 1 80 ? -0.101 8.865 -12.829 1.00 90.75 80 MET A O 1
ATOM 646 N N . TYR A 1 81 ? -0.571 7.144 -11.469 1.00 86.06 81 TYR A N 1
ATOM 647 C CA . TYR A 1 81 ? 0.508 7.392 -10.500 1.00 86.06 81 TYR A CA 1
ATOM 648 C C . TYR A 1 81 ? 1.796 6.611 -10.798 1.00 86.06 81 TYR A C 1
ATOM 650 O O . TYR A 1 81 ? 2.759 6.681 -10.036 1.00 86.06 81 TYR A O 1
ATOM 658 N N . GLY A 1 82 ? 1.828 5.871 -11.906 1.00 83.06 82 GLY A N 1
ATOM 659 C CA . GLY A 1 82 ? 3.039 5.270 -12.447 1.00 83.06 82 GLY A CA 1
ATOM 660 C C . GLY A 1 82 ? 3.176 5.568 -13.937 1.00 83.06 82 GLY A C 1
ATOM 661 O O . GLY A 1 82 ? 3.168 4.627 -14.729 1.00 83.06 82 GLY A O 1
ATOM 662 N N . PRO A 1 83 ? 3.289 6.831 -14.378 1.00 75.69 83 PRO A N 1
ATOM 663 C CA . PRO A 1 83 ? 3.711 7.078 -15.745 1.00 75.69 83 PRO A CA 1
ATOM 664 C C . PRO A 1 83 ? 5.165 6.599 -15.865 1.00 75.69 83 PRO A 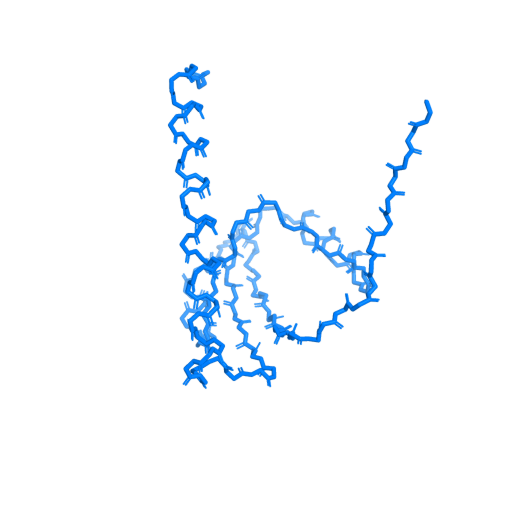C 1
ATOM 666 O O . PRO A 1 83 ? 6.046 7.049 -15.130 1.00 75.69 83 PRO A O 1
ATOM 669 N N . GLY A 1 84 ? 5.398 5.604 -16.718 1.00 67.44 84 GLY A N 1
ATOM 670 C CA . GLY A 1 84 ? 6.751 5.251 -17.144 1.00 67.44 84 GLY A CA 1
ATOM 671 C C . GLY A 1 84 ? 7.226 6.231 -18.213 1.00 67.44 84 GLY A C 1
ATOM 672 O O . GLY A 1 84 ? 6.409 6.842 -18.902 1.00 67.44 84 GLY A O 1
ATOM 673 N N . ASP A 1 85 ? 8.536 6.350 -18.371 1.00 71.31 85 ASP A N 1
ATOM 674 C CA . ASP A 1 85 ? 9.170 7.049 -19.489 1.00 71.31 85 ASP A CA 1
ATOM 675 C C . ASP A 1 85 ? 10.281 6.174 -20.098 1.00 71.31 85 ASP A C 1
ATOM 677 O O . ASP A 1 85 ? 10.480 5.029 -19.692 1.00 71.31 85 ASP A O 1
ATOM 681 N N . ASP A 1 86 ? 11.023 6.693 -21.078 1.00 68.75 86 ASP A N 1
ATOM 682 C CA . ASP A 1 86 ? 12.086 5.937 -21.761 1.00 68.75 86 ASP A CA 1
ATOM 683 C C . ASP A 1 86 ? 13.218 5.467 -20.819 1.00 68.75 86 ASP A C 1
ATOM 685 O O . ASP A 1 86 ? 14.006 4.585 -21.175 1.00 68.75 86 ASP A O 1
ATOM 689 N N . GLN A 1 87 ? 13.320 6.037 -19.611 1.00 67.19 87 GLN A N 1
ATOM 690 C CA . GLN A 1 87 ? 14.393 5.773 -18.647 1.00 67.19 87 GLN A CA 1
ATOM 691 C C . GLN A 1 87 ? 13.917 5.009 -17.404 1.00 67.19 87 GLN A C 1
ATOM 693 O O . GLN A 1 87 ? 14.733 4.406 -16.697 1.00 67.19 87 GLN A O 1
ATOM 698 N N . THR A 1 88 ? 12.611 4.981 -17.148 1.00 70.69 88 THR A N 1
ATOM 699 C CA . THR A 1 88 ? 12.000 4.378 -15.964 1.00 70.69 88 THR A CA 1
ATOM 700 C C . THR A 1 88 ? 10.979 3.316 -16.347 1.00 70.69 88 THR A C 1
ATOM 702 O O . THR A 1 88 ? 10.158 3.467 -17.243 1.00 70.69 88 THR A O 1
ATOM 705 N N . THR A 1 89 ? 11.013 2.184 -15.647 1.00 75.44 89 THR A N 1
ATOM 706 C CA . THR A 1 89 ? 9.956 1.179 -15.795 1.00 75.44 89 THR A CA 1
ATOM 707 C C . THR A 1 89 ? 8.854 1.514 -14.808 1.00 75.44 89 THR A C 1
ATOM 709 O O . THR A 1 89 ? 9.131 1.678 -13.622 1.00 75.44 89 THR A O 1
ATOM 712 N N . SER A 1 90 ? 7.611 1.604 -15.266 1.00 81.88 90 SER A N 1
ATOM 713 C CA . SER A 1 90 ? 6.466 1.674 -14.362 1.00 81.88 90 SER A CA 1
ATOM 714 C C . SER A 1 90 ? 6.014 0.279 -13.950 1.00 81.88 90 SER A C 1
ATOM 716 O O . SER A 1 90 ? 6.036 -0.655 -14.756 1.00 81.88 90 SER A O 1
ATOM 718 N N . VAL A 1 91 ? 5.601 0.145 -12.693 1.00 83.94 91 VAL A N 1
ATOM 719 C CA . VAL A 1 91 ? 4.966 -1.058 -12.164 1.00 83.94 91 VAL A CA 1
ATOM 720 C C . VAL A 1 91 ? 3.609 -0.723 -11.567 1.00 83.94 91 VAL A C 1
ATOM 722 O O . VAL A 1 91 ? 3.416 0.313 -10.927 1.00 83.94 91 VAL A O 1
ATOM 725 N N . ILE A 1 92 ? 2.677 -1.654 -11.750 1.00 90.19 92 ILE A N 1
ATOM 726 C CA . ILE A 1 92 ? 1.394 -1.663 -11.060 1.00 90.19 92 ILE A CA 1
ATOM 727 C C . ILE A 1 92 ? 1.402 -2.841 -10.104 1.00 90.19 92 ILE A C 1
ATOM 729 O O . ILE A 1 92 ? 1.493 -3.993 -10.526 1.00 90.19 92 ILE A O 1
ATOM 733 N N . PHE A 1 93 ? 1.308 -2.541 -8.814 1.00 90.25 93 PHE A N 1
ATOM 734 C CA . PHE A 1 93 ? 1.045 -3.547 -7.800 1.00 90.25 93 PHE A CA 1
ATOM 735 C C . PHE A 1 93 ? -0.460 -3.786 -7.739 1.00 90.25 93 PHE A C 1
ATOM 737 O O . PHE A 1 93 ? -1.218 -2.863 -7.446 1.00 90.25 93 PHE A O 1
ATOM 744 N N . GLU A 1 94 ? -0.878 -5.021 -7.993 1.00 94.50 94 GLU A N 1
ATOM 745 C CA . GLU A 1 94 ? -2.200 -5.523 -7.625 1.00 94.50 94 GLU A CA 1
ATOM 746 C C . GLU A 1 94 ? -2.071 -6.208 -6.261 1.00 94.50 94 GLU A C 1
ATOM 748 O O . GLU A 1 94 ? -1.286 -7.142 -6.094 1.00 94.50 94 GLU A O 1
ATOM 753 N N . ILE A 1 95 ? -2.785 -5.697 -5.260 1.00 93.81 95 ILE A N 1
ATOM 754 C CA . ILE A 1 95 ? -2.668 -6.120 -3.865 1.00 93.81 95 ILE A CA 1
ATOM 755 C C . ILE A 1 95 ? -4.034 -6.616 -3.412 1.00 93.81 95 ILE A C 1
ATOM 757 O O . ILE A 1 95 ? -5.004 -5.861 -3.405 1.00 93.81 95 ILE A O 1
ATOM 761 N N . THR A 1 96 ? -4.112 -7.879 -2.994 1.00 94.19 96 THR A N 1
ATOM 762 C CA . THR A 1 96 ? -5.304 -8.407 -2.321 1.00 94.19 96 THR A CA 1
ATOM 763 C C . THR A 1 96 ? -5.159 -8.209 -0.817 1.00 94.19 96 THR A C 1
ATOM 765 O O . THR A 1 96 ? -4.349 -8.870 -0.165 1.00 94.19 96 THR A O 1
ATOM 768 N N . VAL A 1 97 ? -5.951 -7.300 -0.260 1.00 91.25 97 VAL A N 1
ATOM 769 C CA . VAL A 1 97 ? -6.060 -7.084 1.180 1.00 91.25 97 VAL A CA 1
ATOM 770 C C . VAL A 1 97 ? -6.999 -8.135 1.749 1.00 91.25 97 VAL A C 1
ATOM 772 O O . VAL A 1 97 ? -8.175 -8.212 1.397 1.00 91.25 97 VAL A O 1
ATOM 775 N N . ASN A 1 98 ? -6.453 -8.948 2.643 1.00 87.00 98 ASN A N 1
ATOM 776 C CA . ASN A 1 98 ? -7.171 -9.965 3.389 1.00 87.00 98 ASN A CA 1
ATOM 777 C C . ASN A 1 98 ? -7.010 -9.664 4.876 1.00 87.00 98 ASN A C 1
ATOM 779 O O . ASN A 1 98 ? -5.886 -9.550 5.357 1.00 87.00 98 ASN A O 1
ATOM 783 N N . ASP A 1 99 ? -8.112 -9.603 5.615 1.00 70.62 99 ASP A N 1
ATOM 784 C CA . ASP A 1 99 ? -8.092 -9.540 7.081 1.00 70.62 99 ASP A CA 1
ATOM 785 C C . ASP A 1 99 ? -8.391 -10.928 7.636 1.00 70.62 99 ASP A C 1
ATOM 787 O O . ASP A 1 99 ? -9.300 -11.168 8.432 1.00 70.62 99 ASP A O 1
ATOM 791 N N . ILE A 1 100 ? -7.609 -11.887 7.140 1.00 56.44 100 ILE A N 1
ATOM 792 C CA . ILE A 1 100 ? -7.427 -13.123 7.872 1.00 56.44 100 ILE A CA 1
ATOM 793 C C . ILE A 1 100 ? -6.661 -12.671 9.106 1.00 56.44 100 ILE A C 1
ATOM 795 O O . ILE A 1 100 ? -5.508 -12.248 8.989 1.00 56.44 100 ILE A O 1
ATOM 799 N N . LYS A 1 101 ? -7.302 -12.724 10.278 1.00 54.06 101 LYS A N 1
ATOM 800 C CA . LYS A 1 101 ? -6.586 -12.763 11.551 1.00 54.06 101 LYS A CA 1
ATOM 801 C C . LYS A 1 101 ? -5.543 -13.868 11.422 1.00 54.06 101 LYS A C 1
ATOM 803 O O . LYS A 1 101 ? -5.835 -15.039 11.646 1.00 54.06 101 LYS A O 1
ATOM 808 N N . ASN A 1 102 ? -4.330 -13.517 11.021 1.00 43.25 102 ASN A N 1
ATOM 809 C CA . ASN A 1 102 ? -3.195 -14.388 11.196 1.00 43.25 102 ASN A CA 1
ATOM 810 C C . ASN A 1 102 ? -2.934 -14.359 12.700 1.00 43.25 102 ASN A C 1
ATOM 812 O O . ASN A 1 102 ? -2.091 -13.610 13.181 1.00 43.25 102 ASN A O 1
ATOM 816 N N . GLU A 1 103 ? -3.639 -15.208 13.449 1.00 39.69 103 GLU A N 1
ATOM 817 C CA . GLU A 1 103 ? -3.236 -15.682 14.779 1.00 39.69 103 GLU A CA 1
ATOM 818 C C . GLU A 1 103 ? -1.939 -16.513 14.691 1.00 39.69 103 GLU A C 1
ATOM 820 O O . GLU A 1 103 ? -1.754 -17.529 15.351 1.00 39.69 103 GLU A O 1
ATOM 825 N N . LYS A 1 104 ? -0.995 -16.088 13.854 1.00 38.97 104 LYS A N 1
ATOM 826 C CA . LYS A 1 104 ? 0.402 -16.443 13.985 1.00 38.97 104 LYS A CA 1
ATOM 827 C C . LYS A 1 104 ? 1.102 -15.191 14.450 1.00 38.97 104 LYS A C 1
ATOM 829 O O . LYS A 1 104 ? 1.556 -14.383 13.650 1.00 38.97 104 LYS A O 1
ATOM 834 N N . THR A 1 105 ? 1.173 -15.069 15.770 1.00 40.03 105 THR A N 1
ATOM 835 C CA . THR A 1 105 ? 2.282 -14.454 16.492 1.00 40.03 105 THR A CA 1
ATOM 836 C C . THR A 1 105 ? 3.564 -14.602 15.670 1.00 40.03 105 THR A C 1
ATOM 838 O O . THR A 1 105 ? 4.171 -15.674 15.640 1.00 40.03 105 THR A O 1
ATOM 841 N N . ILE A 1 106 ? 3.957 -13.548 14.955 1.00 40.41 106 ILE A N 1
ATOM 842 C CA . ILE A 1 106 ? 5.245 -13.504 14.267 1.00 40.41 106 ILE A CA 1
ATOM 843 C C . ILE A 1 106 ? 6.279 -13.227 15.359 1.00 40.41 106 ILE A C 1
ATOM 845 O O . ILE A 1 106 ? 6.488 -12.091 15.767 1.00 40.41 106 ILE A O 1
ATOM 849 N N . SER A 1 107 ? 6.816 -14.327 15.893 1.00 35.47 107 SER A N 1
ATOM 850 C CA . SER A 1 107 ? 8.133 -14.479 16.524 1.00 35.47 107 SER A CA 1
ATOM 851 C C . SER A 1 107 ? 8.643 -13.306 17.370 1.00 35.47 107 SER A C 1
ATOM 853 O O . SER A 1 107 ? 9.222 -12.345 16.870 1.00 35.47 107 SER A O 1
ATOM 855 N N . THR A 1 108 ? 8.546 -13.465 18.691 1.00 31.36 108 THR A N 1
ATOM 856 C CA . THR A 1 108 ? 9.357 -12.725 19.661 1.00 31.36 108 THR A CA 1
ATOM 857 C C . THR A 1 108 ? 10.834 -13.086 19.469 1.00 31.36 108 THR A C 1
ATOM 859 O O . THR A 1 108 ? 11.231 -14.213 19.756 1.00 31.36 108 THR A O 1
ATOM 862 N N . ILE A 1 109 ? 11.666 -12.140 19.031 1.00 36.50 109 ILE A N 1
ATOM 863 C CA . ILE A 1 109 ? 13.116 -12.243 19.227 1.00 36.50 109 ILE A CA 1
ATOM 864 C C . ILE A 1 109 ? 13.384 -11.763 20.654 1.00 36.50 109 ILE A C 1
ATOM 866 O O . ILE A 1 109 ? 13.283 -10.574 20.944 1.00 36.50 109 ILE A O 1
ATOM 870 N N . ARG A 1 110 ? 13.675 -12.696 21.564 1.00 34.44 110 ARG A N 1
ATOM 871 C CA . ARG A 1 110 ? 14.345 -12.374 22.827 1.00 34.44 110 ARG A CA 1
ATOM 872 C C . ARG A 1 110 ? 15.838 -12.583 22.610 1.00 34.44 110 ARG A C 1
ATOM 874 O O . ARG A 1 110 ? 16.249 -13.705 22.329 1.00 34.44 110 ARG A O 1
ATOM 881 N N . SER A 1 111 ? 16.628 -11.524 22.732 1.00 36.09 111 SER A N 1
ATOM 882 C CA . SER A 1 111 ? 18.067 -11.633 22.971 1.00 36.09 111 SER A CA 1
ATOM 883 C C . SER A 1 111 ? 18.310 -11.587 24.480 1.00 36.09 111 SER A C 1
ATOM 885 O O . SER A 1 111 ? 17.730 -10.736 25.159 1.00 36.09 111 SER A O 1
ATOM 887 N N . TYR A 1 112 ? 19.120 -12.523 24.976 1.00 42.12 112 TYR A N 1
ATOM 888 C CA . TYR A 1 112 ? 19.761 -12.433 26.289 1.00 42.12 112 TYR A CA 1
ATOM 889 C C . TYR A 1 112 ? 20.897 -11.413 26.248 1.00 42.12 112 TYR A C 1
ATOM 891 O O . TYR A 1 112 ? 21.526 -11.303 25.169 1.00 42.12 112 TYR A O 1
#

Organism: NCBI:txid392033

Secondary structure (DSSP, 8-state):
---HHHHHHHHHHHHHHHHHHHHHHHHHHHSS---SSEEEEEEEEE-HHHHHHHHHHTTTSPPP-SS----BSSHHHHHTT----SS-EEEEEEEEE---------------

Sequence (112 aa):
MLDSDTIVEFHSFVKDVNTQLKELHFQQRNDGTLVLPLTVYRGQTTWGKDDIKKIRANIGHLISMNTFLSTNTNRVVAEMYGPGDDQTTSVIFEITVNDIKNEKTISTIRSY

Foldseek 3Di:
DDDPVNVVVVVVVVVVVVVVVVVVVVVCVVVVVDDPQAKWKAKDFDADPVVVVVVVVQVVHDDDDPDDDDTGSDHVVRNVHHDYDPRTDMDMDTDTDHPPPPPPPPDDDDDD

pLDDT: mean 81.06, std 17.0, range [31.36, 97.5]

Radius of gyration: 17.86 Å; chains: 1; bounding box: 41×37×48 Å